Protein AF-A0A2D4LE43-F1 (afdb_monomer)

Sequence (132 aa):
SSMWPIGIPPPFQPKTRFEVLHWDYFTEEAAFSCVDGAPKCQLQGADAADVADVVAAAVEELNRRYQPVLHVRKQQLLNGYRRFDPTRGMEYTLDLQLEVVTQKGHSRSLVKRVHLLRPPSEVEIIPMPYVT

Mean predicted aligned error: 6.75 Å

Solvent-accessible surface area (backbone atoms only — not comparable to full-atom values): 8005 Å² total; per-residue (Å²): 134,86,80,71,64,91,91,62,67,73,78,74,76,59,90,48,88,88,56,62,75,65,73,40,48,33,54,93,57,32,34,50,73,36,95,87,68,43,74,65,38,74,47,54,71,68,58,36,51,47,54,52,50,57,53,48,53,51,47,50,53,50,26,69,72,39,49,87,60,34,47,62,41,85,74,44,71,75,42,36,33,38,32,74,35,96,65,54,25,41,36,37,43,37,32,32,33,31,38,38,33,37,84,86,71,52,70,46,81,47,78,46,79,49,77,49,71,46,54,86,59,86,84,80,81,78,78,79,83,82,85,129

Foldseek 3Di:
DDDDDPQQDDFDDDPDPVPDWDKWKDFLFWTQDDPVNDRIDGQDDPRNVVVVVVVVVVQVVVCVVCPPFKRKDFDGWPIWIWTQTVRFGIKIKTWTFIWIAGPVRDIDTDIDIDIDTDGPDDRDDDDDDDDD

InterPro domains:
  IPR008428 Chondroitin N-acetylgalactosaminyltransferase [PF05679] (3-132)
  IPR051227 Chondroitin sulfate glycosyltransferase [PTHR12369] (3-132)

Radius of gyration: 17.99 Å; Cα contacts (8 Å, |Δi|>4): 204; chains: 1; bounding box: 35×54×51 Å

Secondary structure (DSSP, 8-state):
--PPPTTSPPPP--SSTTS-PPPEEE-SSEESS-TT--S-EE--HHHHHHHHHHHHHHHHHHHHHHTTTEEEEEEEEEEEEEEEETTTEEEEEEEEEEEEEETTS-EEEEEEEEEEEE-SS-----PPPP--

Organism: NCBI:txid129469

Nearest PDB structures (foldseek):
  4it7-assembly4_D  TM=6.373E-01  e=4.752E-01  Ascaris lumbricoides
  1cew-assembly1_I  TM=6.257E-01  e=3.101E-01  Gallus gallus
  1wnh-assembly1_A  TM=5.685E-01  e=2.940E-01  Mus musculus
  6uio-assembly1_D  TM=5.870E-01  e=4.752E-01  Mus musculus
  8rj3-assembly1_H  TM=4.680E-01  e=7.683E-01  Homo sapiens

pLDDT: mean 88.83, std 10.9, range [44.22, 97.94]

Structure (mmCIF, N/CA/C/O backbone):
data_AF-A0A2D4LE43-F1
#
_entry.id   AF-A0A2D4LE43-F1
#
loop_
_atom_site.group_PDB
_atom_site.id
_atom_site.type_symbol
_atom_site.label_atom_id
_atom_site.label_alt_id
_atom_site.label_comp_id
_atom_site.label_asym_id
_atom_site.label_entity_id
_atom_site.label_seq_id
_atom_site.pdbx_PDB_ins_code
_atom_site.Cartn_x
_atom_site.Cartn_y
_atom_site.Cartn_z
_atom_site.occupancy
_atom_site.B_iso_or_equiv
_atom_site.auth_seq_id
_atom_site.auth_comp_id
_atom_site.auth_asym_id
_atom_site.auth_atom_id
_atom_site.pdbx_PDB_model_num
ATOM 1 N N . SER A 1 1 ? -19.616 2.131 -11.319 1.00 44.22 1 SER A N 1
ATOM 2 C CA . SER A 1 1 ? -18.498 2.891 -11.900 1.00 44.22 1 SER A CA 1
ATOM 3 C C . SER A 1 1 ? -18.028 3.869 -10.841 1.00 44.22 1 SER A C 1
ATOM 5 O O . SER A 1 1 ? -18.789 4.769 -10.509 1.00 44.22 1 SER A O 1
ATOM 7 N N . SER A 1 2 ? -16.880 3.632 -10.204 1.00 48.03 2 SER A N 1
ATOM 8 C CA . SER A 1 2 ? -16.316 4.596 -9.251 1.00 48.03 2 SER A CA 1
ATOM 9 C C . SER A 1 2 ? -15.553 5.637 -10.060 1.00 48.03 2 SER A C 1
ATOM 11 O O . SER A 1 2 ? -14.520 5.315 -10.641 1.00 48.03 2 SER A O 1
ATOM 13 N N . MET A 1 3 ? -16.097 6.848 -10.170 1.00 57.38 3 MET A N 1
ATOM 14 C CA . MET A 1 3 ? -15.393 7.960 -10.804 1.00 57.38 3 MET A CA 1
ATOM 15 C C . MET A 1 3 ? -14.220 8.349 -9.908 1.00 57.38 3 MET A C 1
ATOM 17 O O . MET A 1 3 ? -14.412 8.700 -8.744 1.00 57.38 3 MET A O 1
ATOM 21 N N . TRP A 1 4 ? -13.006 8.221 -10.438 1.00 66.00 4 TRP A N 1
ATOM 22 C CA . TRP A 1 4 ? -11.814 8.761 -9.797 1.00 66.00 4 TRP A CA 1
ATOM 23 C C . TRP A 1 4 ? -11.926 10.292 -9.684 1.00 66.00 4 TRP A C 1
ATOM 25 O O . TRP A 1 4 ? -12.661 10.905 -10.465 1.00 66.00 4 TRP A O 1
ATOM 35 N N . PRO A 1 5 ? -11.230 10.916 -8.717 1.00 67.25 5 PRO A N 1
ATOM 36 C CA . P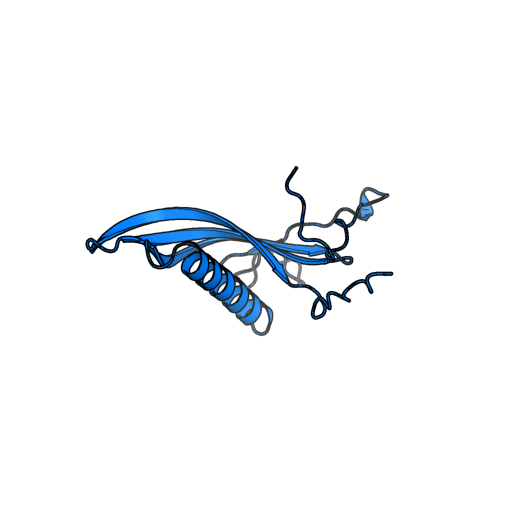RO A 1 5 ? -11.177 12.368 -8.593 1.00 67.25 5 PRO A CA 1
ATOM 37 C C . PRO A 1 5 ? -10.772 13.051 -9.905 1.00 67.25 5 PRO A C 1
ATOM 39 O O . PRO A 1 5 ? -9.961 12.529 -10.673 1.00 67.25 5 PRO A O 1
ATOM 42 N N . ILE A 1 6 ? -11.328 14.240 -10.143 1.00 68.69 6 ILE A N 1
ATOM 43 C CA . ILE A 1 6 ? -10.986 15.082 -11.295 1.00 68.69 6 ILE A CA 1
ATOM 44 C C . ILE A 1 6 ? -9.484 15.405 -11.237 1.00 68.69 6 ILE A C 1
ATOM 46 O O . ILE A 1 6 ? -8.977 15.769 -10.180 1.00 68.69 6 ILE A O 1
ATOM 50 N N . GLY A 1 7 ? -8.781 15.259 -12.364 1.00 68.75 7 GLY A N 1
ATOM 51 C CA . GLY A 1 7 ? -7.337 15.513 -12.469 1.00 68.75 7 GLY A CA 1
ATOM 52 C C . GLY A 1 7 ? -6.449 14.268 -12.385 1.00 68.75 7 GLY A C 1
ATOM 53 O O . GLY A 1 7 ? -5.265 14.360 -12.694 1.00 68.75 7 GLY A O 1
ATOM 54 N N . ILE A 1 8 ? -6.996 13.093 -12.050 1.00 72.12 8 ILE A N 1
ATOM 55 C CA . ILE A 1 8 ? -6.256 11.826 -12.149 1.00 72.12 8 ILE A CA 1
ATOM 56 C C . ILE A 1 8 ? -6.465 11.238 -13.555 1.00 72.12 8 ILE A C 1
ATOM 58 O O . ILE A 1 8 ? -7.619 11.058 -13.960 1.00 72.12 8 ILE A O 1
ATOM 62 N N . PRO A 1 9 ? -5.392 10.938 -14.317 1.00 77.12 9 PRO A N 1
ATOM 63 C CA . PRO A 1 9 ? -5.527 10.357 -15.649 1.00 77.12 9 PRO A CA 1
ATOM 64 C C . PRO A 1 9 ? -6.232 8.993 -15.584 1.00 77.12 9 PRO A C 1
ATOM 66 O O . PRO A 1 9 ? -6.205 8.328 -14.545 1.00 77.12 9 PRO A O 1
ATOM 69 N N . PRO A 1 10 ? -6.893 8.553 -16.668 1.00 81.75 10 PRO A N 1
ATOM 70 C CA . PRO A 1 10 ? -7.522 7.239 -16.694 1.00 81.75 10 PRO A CA 1
ATOM 71 C C . PRO A 1 10 ? -6.473 6.121 -16.542 1.00 81.75 10 PRO A C 1
ATOM 73 O O . PRO A 1 10 ? -5.318 6.323 -16.910 1.00 81.75 10 PRO A O 1
ATOM 76 N N . PRO A 1 11 ? -6.870 4.929 -16.054 1.00 83.88 11 PRO A N 1
ATOM 77 C CA . PRO A 1 11 ? -6.000 3.757 -16.005 1.00 83.88 11 PRO A CA 1
ATOM 78 C C . PRO A 1 11 ? -5.332 3.439 -17.338 1.00 83.88 11 PRO A C 1
ATOM 80 O O . PRO A 1 11 ? -5.966 3.572 -18.389 1.00 83.88 11 PRO A O 1
ATOM 83 N N . PHE A 1 12 ? -4.098 2.931 -17.282 1.00 88.94 12 PHE A N 1
ATOM 84 C CA . PHE A 1 12 ? -3.419 2.417 -18.465 1.00 88.94 12 PHE A CA 1
ATOM 85 C C . PHE A 1 12 ? -4.269 1.339 -19.153 1.00 88.94 12 PHE A C 1
ATOM 87 O O . PHE A 1 12 ? -4.720 0.375 -18.526 1.00 88.94 12 PHE A O 1
ATOM 94 N N . GLN A 1 13 ? -4.483 1.509 -20.458 1.00 89.75 13 GLN A N 1
ATOM 95 C CA . GLN A 1 13 ? -5.235 0.573 -21.287 1.00 89.75 13 GLN A CA 1
ATOM 96 C C . GLN A 1 13 ? -4.263 -0.202 -22.185 1.00 89.75 13 GLN A C 1
ATOM 98 O O . GLN A 1 13 ? -3.730 0.384 -23.131 1.00 89.7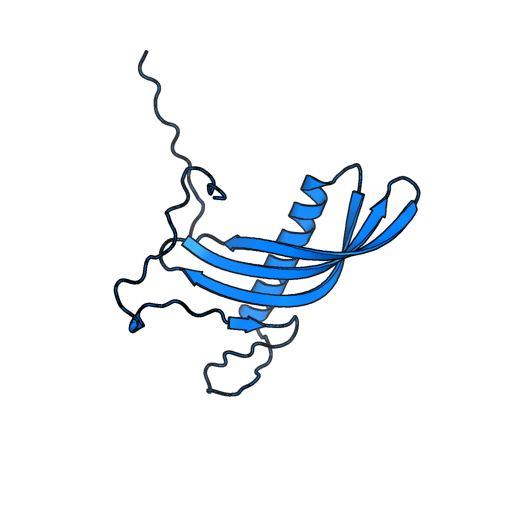5 13 GLN A O 1
ATOM 103 N N . PRO A 1 14 ? -4.027 -1.500 -21.917 1.00 91.12 14 PRO A N 1
ATOM 104 C CA . PRO A 1 14 ? -3.142 -2.308 -22.745 1.00 91.12 14 PRO A CA 1
ATOM 105 C C . PRO A 1 14 ? -3.744 -2.490 -24.140 1.00 91.12 14 PRO A C 1
ATOM 107 O O . PRO A 1 14 ? -4.895 -2.909 -24.278 1.00 91.12 14 PRO A O 1
ATOM 110 N N . LYS A 1 15 ? -2.961 -2.209 -25.186 1.00 92.06 15 LYS A N 1
ATOM 111 C CA . LYS A 1 15 ? -3.365 -2.451 -26.582 1.00 92.06 15 LYS A CA 1
ATOM 112 C C . LYS A 1 15 ? -3.115 -3.894 -26.997 1.00 92.06 15 LYS A C 1
ATOM 114 O O . LYS A 1 15 ? -3.798 -4.423 -27.872 1.00 92.06 15 LYS A O 1
ATOM 119 N N . THR A 1 16 ? -2.134 -4.531 -26.366 1.00 93.88 16 THR A N 1
ATOM 120 C CA . THR A 1 16 ? -1.740 -5.912 -26.632 1.00 93.88 16 THR A CA 1
ATOM 121 C C . THR A 1 16 ? -1.655 -6.722 -25.339 1.00 93.88 16 THR A C 1
ATOM 123 O O . THR A 1 16 ? -1.501 -6.181 -24.246 1.00 93.88 16 THR 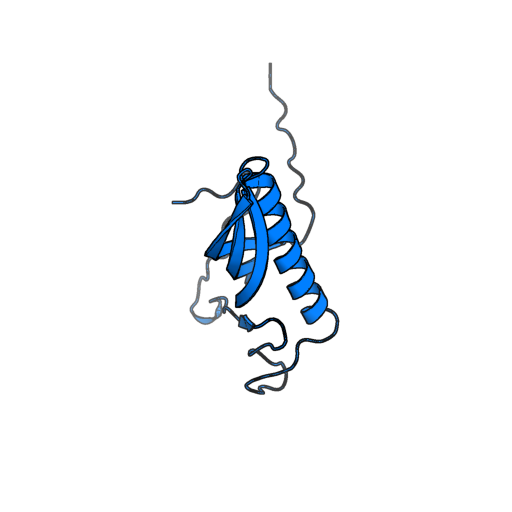A O 1
ATOM 126 N N . ARG A 1 17 ? -1.709 -8.057 -25.453 1.00 91.69 17 ARG A N 1
ATOM 127 C CA . ARG A 1 17 ? -1.577 -8.978 -24.304 1.00 91.69 17 ARG A CA 1
ATOM 128 C C . ARG A 1 17 ? -0.245 -8.856 -23.552 1.00 91.69 17 ARG A C 1
ATOM 130 O O . ARG A 1 17 ? -0.149 -9.336 -22.431 1.00 91.69 17 ARG A O 1
ATOM 137 N N . PHE A 1 18 ? 0.772 -8.270 -24.181 1.00 90.81 18 PHE A N 1
ATOM 138 C CA . PHE A 1 18 ? 2.110 -8.109 -23.609 1.00 90.81 18 PHE A CA 1
ATOM 139 C C . PHE A 1 18 ? 2.235 -6.845 -22.753 1.00 90.81 18 PHE A C 1
ATOM 141 O O . PHE A 1 18 ? 3.194 -6.706 -22.008 1.00 90.81 18 PHE A O 1
ATOM 148 N N . GLU A 1 19 ? 1.252 -5.949 -22.828 1.00 91.00 19 GLU A N 1
ATOM 149 C CA . GLU A 1 19 ? 1.202 -4.703 -22.058 1.00 91.00 19 GLU A CA 1
ATOM 150 C C . GLU A 1 19 ? 0.361 -4.842 -20.778 1.00 91.00 19 GLU A C 1
ATOM 152 O O . GLU A 1 19 ? 0.162 -3.874 -20.048 1.00 91.00 19 GLU A O 1
ATOM 157 N N . VAL A 1 20 ? -0.188 -6.030 -20.500 1.00 92.00 20 VAL A N 1
ATOM 158 C CA . VAL A 1 20 ? -1.041 -6.248 -19.327 1.00 92.00 20 VAL A CA 1
ATOM 159 C C . VAL A 1 20 ? -0.206 -6.115 -18.061 1.00 92.00 20 VAL A C 1
ATOM 161 O O . VAL A 1 20 ? 0.618 -6.972 -17.766 1.00 92.00 20 VAL A O 1
ATOM 164 N N . LEU A 1 21 ? -0.468 -5.063 -17.290 1.00 93.00 21 LEU A N 1
ATOM 165 C CA . LEU A 1 21 ? 0.198 -4.799 -16.019 1.00 93.00 21 LEU A CA 1
ATOM 166 C C . LEU A 1 21 ? -0.168 -5.856 -14.968 1.00 93.00 21 LEU A C 1
ATOM 168 O O . LEU A 1 21 ? -1.349 -6.155 -14.758 1.00 93.00 21 LEU A O 1
ATOM 172 N N . HIS A 1 22 ? 0.844 -6.392 -14.293 1.00 91.88 22 HIS A N 1
ATOM 173 C CA . HIS A 1 22 ? 0.707 -7.467 -13.309 1.00 91.88 22 HIS A CA 1
ATOM 174 C C . HIS A 1 22 ? 0.521 -6.894 -11.898 1.00 91.88 22 HIS A C 1
ATOM 176 O O . HIS A 1 22 ? 0.927 -5.768 -11.621 1.00 91.88 22 HIS A O 1
ATOM 182 N N . TRP A 1 23 ? -0.096 -7.672 -11.008 1.00 94.94 23 TRP A N 1
ATOM 183 C CA . TRP A 1 23 ? -0.133 -7.362 -9.579 1.00 94.94 23 TRP A CA 1
ATOM 184 C C . TRP A 1 23 ? 0.903 -8.208 -8.854 1.00 94.94 23 TRP A C 1
ATOM 186 O O . TRP A 1 23 ? 0.868 -9.434 -8.955 1.00 94.94 23 TRP A O 1
ATOM 196 N N . ASP A 1 24 ? 1.755 -7.553 -8.078 1.00 95.25 24 ASP A N 1
ATOM 197 C CA . ASP A 1 24 ? 2.737 -8.207 -7.228 1.00 95.25 24 ASP A CA 1
ATOM 198 C C . ASP A 1 24 ? 2.182 -8.351 -5.818 1.00 95.25 24 ASP A C 1
ATOM 200 O O . ASP A 1 24 ? 1.731 -7.377 -5.205 1.00 95.25 24 ASP A O 1
ATOM 204 N N . TYR A 1 25 ? 2.212 -9.577 -5.306 1.00 96.69 25 TYR A N 1
ATOM 205 C CA . TYR A 1 25 ? 1.756 -9.883 -3.957 1.00 96.69 25 TYR A CA 1
ATOM 206 C C . TYR A 1 25 ? 2.872 -9.662 -2.932 1.00 96.69 25 TYR A C 1
ATOM 208 O O . TYR A 1 25 ? 4.031 -10.032 -3.155 1.00 96.69 25 TYR A O 1
ATOM 216 N N . PHE A 1 26 ? 2.507 -9.091 -1.786 1.00 96.75 26 PHE A N 1
ATOM 217 C CA . PHE A 1 26 ? 3.404 -8.881 -0.657 1.00 96.75 26 PHE A CA 1
ATOM 218 C C . PHE A 1 26 ? 2.690 -9.042 0.691 1.00 96.75 26 PHE A C 1
ATOM 220 O O . PHE A 1 26 ? 1.474 -8.871 0.823 1.00 96.75 26 PHE A O 1
ATOM 227 N N . THR A 1 27 ? 3.486 -9.358 1.707 1.00 95.81 27 THR A N 1
ATOM 228 C CA . THR A 1 27 ? 3.128 -9.316 3.130 1.00 95.81 27 THR A CA 1
ATOM 229 C C . THR A 1 27 ? 3.933 -8.213 3.822 1.00 95.81 27 THR A C 1
ATOM 231 O O . THR A 1 27 ? 4.673 -7.488 3.168 1.00 95.81 27 THR A O 1
ATOM 234 N N . GLU A 1 28 ? 3.831 -8.066 5.144 1.00 93.50 28 GLU A N 1
ATOM 235 C CA . GLU A 1 28 ? 4.635 -7.062 5.872 1.00 93.50 28 GLU A CA 1
ATOM 236 C C . GLU A 1 28 ? 6.146 -7.338 5.823 1.00 93.50 28 GLU A C 1
ATOM 238 O O . GLU A 1 28 ? 6.946 -6.430 6.014 1.00 93.50 28 GLU A O 1
ATOM 243 N N . GLU A 1 29 ? 6.540 -8.583 5.550 1.00 93.88 29 GLU A N 1
ATOM 244 C CA . GLU A 1 29 ? 7.931 -9.032 5.661 1.00 93.88 29 GLU A CA 1
ATOM 245 C C . GLU A 1 29 ? 8.525 -9.497 4.330 1.00 93.88 29 GLU A C 1
ATOM 247 O O . GLU A 1 29 ? 9.748 -9.573 4.195 1.00 93.88 29 GLU A O 1
ATOM 252 N N . ALA A 1 30 ? 7.688 -9.861 3.354 1.00 95.12 30 ALA A N 1
ATOM 253 C CA . ALA A 1 30 ? 8.142 -10.523 2.142 1.00 95.12 30 ALA A CA 1
ATOM 254 C C . ALA A 1 30 ? 7.381 -10.088 0.891 1.00 95.12 30 ALA A C 1
ATOM 256 O O . ALA A 1 30 ? 6.176 -9.843 0.922 1.00 95.12 30 ALA A O 1
ATOM 257 N N . ALA A 1 31 ? 8.098 -10.084 -0.227 1.00 94.44 31 ALA A N 1
ATOM 258 C CA . ALA A 1 31 ? 7.547 -9.985 -1.567 1.00 94.44 31 ALA A CA 1
ATOM 259 C C . ALA A 1 31 ? 7.635 -11.347 -2.270 1.00 94.44 31 ALA A C 1
ATOM 261 O O . ALA A 1 31 ? 8.500 -12.171 -1.963 1.00 94.44 31 ALA A O 1
ATOM 262 N N . PHE A 1 32 ? 6.731 -11.566 -3.222 1.00 94.00 32 PHE A N 1
ATOM 263 C CA . PHE A 1 32 ? 6.632 -12.810 -3.999 1.00 94.00 32 PHE A CA 1
ATOM 264 C C . PHE A 1 32 ? 6.935 -12.606 -5.494 1.00 94.00 32 PHE A C 1
ATOM 266 O O . PHE A 1 32 ? 6.694 -13.494 -6.307 1.00 94.00 32 PHE A O 1
ATOM 273 N N . SER A 1 33 ? 7.488 -11.442 -5.841 1.00 89.88 33 SER A N 1
ATOM 274 C CA . SER A 1 33 ? 7.902 -11.054 -7.194 1.00 89.88 33 SER A CA 1
ATOM 275 C C . SER A 1 33 ? 9.358 -10.587 -7.150 1.00 89.88 33 SER A C 1
ATOM 277 O O . SER A 1 33 ? 9.651 -9.393 -7.177 1.00 89.88 33 SER A O 1
ATOM 279 N N . CYS A 1 34 ? 10.271 -11.538 -6.972 1.00 90.69 34 CYS A N 1
ATOM 280 C CA . CYS A 1 34 ? 11.680 -11.265 -6.698 1.00 90.69 34 CYS 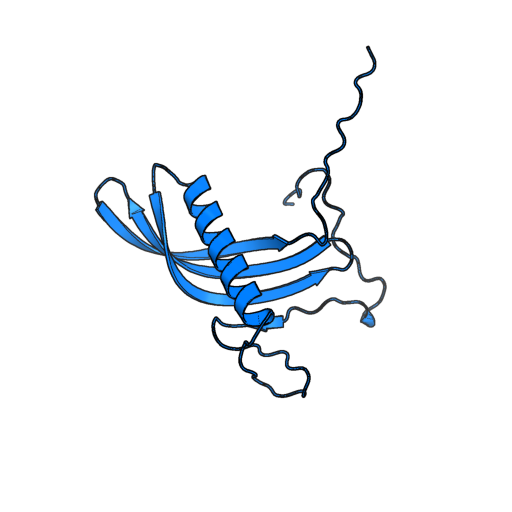A CA 1
ATOM 281 C C . CYS A 1 34 ? 12.505 -11.134 -7.981 1.00 90.69 34 CYS A C 1
ATOM 283 O O . CYS A 1 34 ? 12.274 -11.843 -8.960 1.00 90.69 34 CYS A O 1
ATOM 285 N N . VAL A 1 35 ? 13.498 -10.241 -7.964 1.00 86.50 35 VAL A N 1
ATOM 286 C CA . VAL A 1 35 ? 14.357 -9.939 -9.128 1.00 86.50 35 VAL A CA 1
ATOM 287 C C . VAL A 1 35 ? 15.187 -11.150 -9.565 1.00 86.50 35 VAL A C 1
ATOM 289 O O . VAL A 1 35 ? 15.454 -11.332 -10.748 1.00 86.50 35 VAL A O 1
ATOM 292 N N . ASP A 1 36 ? 15.573 -11.995 -8.614 1.00 89.19 36 ASP A N 1
ATOM 293 C CA . ASP A 1 36 ? 16.328 -13.233 -8.828 1.00 89.19 36 ASP A CA 1
ATOM 294 C C . ASP A 1 36 ? 15.450 -14.417 -9.276 1.00 89.19 36 ASP A C 1
ATOM 296 O O . ASP A 1 36 ? 15.954 -15.522 -9.475 1.00 89.19 36 ASP A O 1
ATOM 300 N N . GLY A 1 37 ? 14.139 -14.205 -9.440 1.00 87.94 37 GLY A N 1
ATOM 301 C CA . GLY A 1 37 ? 13.177 -15.255 -9.767 1.00 87.94 37 GLY A CA 1
ATOM 302 C C . GLY A 1 37 ? 12.857 -16.188 -8.597 1.00 87.94 37 GLY A C 1
ATOM 303 O O . GLY A 1 37 ? 12.165 -17.190 -8.795 1.00 87.94 37 GLY A O 1
ATOM 304 N N . ALA A 1 38 ? 13.331 -15.885 -7.383 1.00 92.56 38 ALA A N 1
ATOM 305 C CA . ALA A 1 38 ? 12.951 -16.640 -6.202 1.00 92.56 38 ALA A CA 1
ATOM 306 C C . ALA A 1 38 ? 11.444 -16.478 -5.921 1.00 92.56 38 ALA A C 1
ATOM 308 O O . ALA A 1 38 ? 10.879 -15.400 -6.116 1.00 92.56 38 ALA A O 1
ATOM 309 N N . PRO A 1 39 ? 10.769 -17.523 -5.407 1.00 92.12 39 PRO A N 1
ATOM 310 C CA . PRO A 1 39 ? 9.340 -17.449 -5.104 1.00 92.12 39 PRO A CA 1
ATOM 311 C C . PRO A 1 39 ? 9.021 -16.526 -3.917 1.00 92.12 39 PRO A C 1
ATOM 313 O O . PRO A 1 39 ? 7.874 -16.121 -3.751 1.00 92.12 39 PRO A O 1
ATOM 316 N N . LYS A 1 40 ? 10.006 -16.233 -3.058 1.00 94.31 40 LYS A N 1
ATOM 317 C CA . LYS A 1 40 ? 9.867 -15.372 -1.882 1.00 94.31 40 LYS A CA 1
ATOM 318 C C . LYS A 1 40 ? 11.196 -14.689 -1.580 1.00 94.31 40 LYS A C 1
ATOM 320 O O . LYS A 1 40 ? 12.215 -15.362 -1.444 1.00 94.31 40 LYS A O 1
ATOM 325 N N . CYS A 1 41 ? 11.151 -13.383 -1.370 1.00 94.56 41 CYS A N 1
ATOM 326 C CA . CYS A 1 41 ? 12.276 -12.556 -0.949 1.00 94.56 41 CYS A CA 1
ATOM 327 C C . CYS A 1 41 ? 11.828 -11.656 0.196 1.00 94.56 41 CYS A C 1
ATOM 329 O O . CYS A 1 41 ? 10.655 -11.300 0.317 1.00 94.56 41 CYS A O 1
ATOM 331 N N . GLN A 1 42 ? 12.764 -11.315 1.074 1.00 95.06 42 GLN A N 1
ATOM 332 C CA . GLN A 1 42 ? 12.490 -10.421 2.189 1.00 95.06 42 GLN A CA 1
ATOM 333 C C . GLN A 1 42 ? 12.333 -8.984 1.683 1.00 95.06 42 GLN A C 1
ATOM 335 O O . GLN A 1 42 ? 13.114 -8.537 0.844 1.00 95.06 42 GLN A O 1
ATOM 340 N N . LEU A 1 43 ? 11.359 -8.252 2.222 1.00 92.25 43 LEU A N 1
ATOM 341 C CA . LEU A 1 43 ? 11.258 -6.813 2.005 1.00 92.25 43 LEU A CA 1
ATOM 342 C C . LEU A 1 43 ? 12.417 -6.122 2.722 1.00 92.25 43 LEU A C 1
ATOM 344 O O . LEU A 1 43 ? 12.598 -6.278 3.931 1.00 92.25 43 LEU A O 1
ATOM 348 N N . GLN A 1 44 ? 13.210 -5.361 1.975 1.00 92.25 44 GLN A N 1
ATOM 349 C CA . GLN A 1 44 ? 14.367 -4.644 2.501 1.00 92.25 44 GLN A CA 1
ATOM 350 C C . GLN A 1 44 ? 14.454 -3.246 1.885 1.00 92.25 44 GLN A C 1
ATOM 352 O O . GLN A 1 44 ? 13.937 -2.991 0.798 1.00 92.25 44 GLN A O 1
ATOM 357 N N . GLY A 1 45 ? 15.114 -2.327 2.593 1.00 93.19 45 GLY A N 1
ATOM 358 C CA . GLY A 1 45 ? 15.371 -0.972 2.106 1.00 93.19 45 GLY A CA 1
ATOM 359 C C . GLY A 1 45 ? 14.096 -0.223 1.705 1.00 93.19 45 GLY A C 1
ATOM 360 O O . GLY A 1 45 ? 13.165 -0.096 2.502 1.00 93.19 45 GLY A O 1
ATOM 361 N N . ALA A 1 46 ? 14.074 0.276 0.467 1.00 91.88 46 ALA A N 1
ATOM 362 C CA . ALA A 1 46 ? 12.988 1.098 -0.056 1.00 91.88 46 ALA A CA 1
ATOM 363 C C . ALA A 1 46 ? 11.647 0.353 -0.124 1.00 91.88 46 ALA A C 1
ATOM 365 O O . ALA A 1 46 ? 10.622 0.956 0.167 1.00 91.88 46 ALA A O 1
ATOM 366 N N . ASP A 1 47 ? 11.642 -0.947 -0.433 1.00 91.62 47 ASP A N 1
ATOM 367 C CA . ASP A 1 47 ? 10.404 -1.731 -0.505 1.00 91.62 47 ASP A CA 1
ATOM 368 C C . ASP A 1 47 ? 9.749 -1.900 0.874 1.00 91.62 47 ASP A C 1
ATOM 370 O O . ASP A 1 47 ? 8.531 -1.811 1.008 1.00 91.62 47 ASP A O 1
ATOM 374 N N . ALA A 1 48 ? 10.551 -2.114 1.921 1.00 94.31 48 ALA A N 1
ATOM 375 C CA . ALA A 1 48 ? 10.039 -2.216 3.287 1.00 94.31 48 ALA A CA 1
ATOM 376 C C . ALA A 1 48 ? 9.495 -0.870 3.790 1.00 94.31 48 ALA A C 1
ATOM 378 O O . ALA A 1 48 ? 8.424 -0.816 4.397 1.00 94.31 48 ALA A O 1
ATOM 379 N N . ALA A 1 49 ? 10.219 0.219 3.510 1.00 95.69 49 ALA A N 1
ATOM 380 C CA . ALA A 1 49 ? 9.778 1.570 3.842 1.00 95.69 49 ALA A CA 1
ATOM 381 C C . ALA A 1 49 ? 8.490 1.944 3.091 1.00 95.69 49 ALA A C 1
ATOM 383 O O . ALA A 1 49 ? 7.576 2.502 3.692 1.00 95.69 49 ALA A O 1
ATOM 384 N N . ASP A 1 50 ? 8.396 1.575 1.812 1.00 94.19 50 ASP A N 1
ATOM 385 C CA . ASP A 1 50 ? 7.214 1.778 0.981 1.00 94.19 50 ASP A CA 1
ATOM 386 C C . ASP A 1 50 ? 5.972 1.107 1.577 1.00 94.19 50 ASP A C 1
ATOM 388 O O . ASP A 1 50 ? 4.944 1.749 1.789 1.00 94.19 50 ASP A O 1
ATOM 392 N N . VAL A 1 51 ? 6.076 -0.183 1.903 1.00 95.19 51 VAL A N 1
ATOM 393 C CA . VAL A 1 51 ? 4.967 -0.940 2.492 1.00 95.19 51 VAL A CA 1
ATOM 394 C C . VAL A 1 51 ? 4.537 -0.340 3.832 1.00 95.19 51 VAL A C 1
ATOM 396 O O . VAL A 1 51 ? 3.337 -0.205 4.083 1.00 95.19 51 VAL A O 1
ATOM 399 N N . ALA A 1 52 ? 5.491 0.054 4.680 1.00 95.94 52 ALA A N 1
ATOM 400 C CA . ALA A 1 52 ? 5.191 0.690 5.959 1.00 95.94 52 ALA A CA 1
ATOM 401 C C . ALA A 1 52 ? 4.448 2.025 5.780 1.00 95.94 52 ALA A C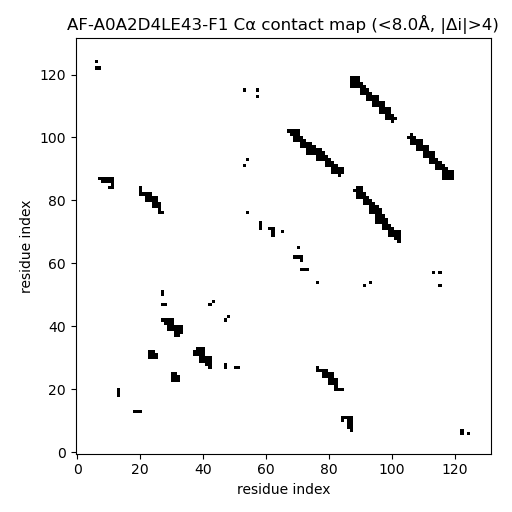 1
ATOM 403 O O . ALA A 1 52 ? 3.441 2.252 6.454 1.00 95.94 52 ALA A O 1
ATOM 404 N N . ASP A 1 53 ? 4.903 2.863 4.848 1.00 96.00 53 ASP A N 1
ATOM 405 C CA . ASP A 1 53 ? 4.301 4.159 4.523 1.00 96.00 53 ASP A CA 1
ATOM 406 C C . ASP A 1 53 ? 2.870 4.005 3.984 1.00 96.00 53 ASP A C 1
ATOM 408 O O . ASP A 1 53 ? 1.928 4.602 4.503 1.00 96.00 53 ASP A O 1
ATOM 412 N N . VAL A 1 54 ? 2.665 3.110 3.015 1.00 96.25 54 VAL A N 1
ATOM 413 C CA . VAL A 1 54 ? 1.345 2.855 2.413 1.00 96.25 54 V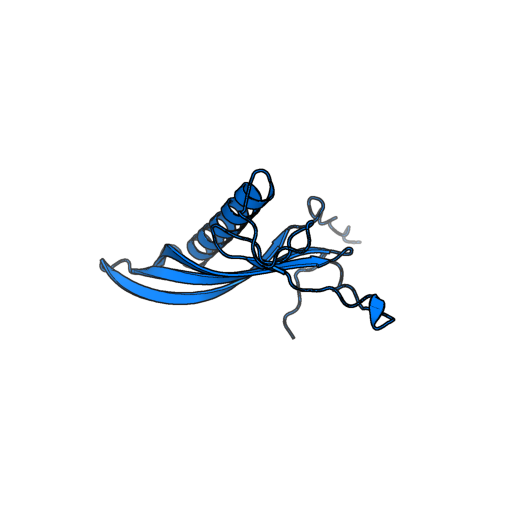AL A CA 1
ATOM 414 C C . VAL A 1 54 ? 0.342 2.328 3.443 1.00 96.25 54 VAL A C 1
ATOM 416 O O . VAL A 1 54 ? -0.825 2.730 3.451 1.00 96.25 54 VAL A O 1
ATOM 419 N N . VAL A 1 55 ? 0.776 1.435 4.336 1.00 96.44 55 VAL A N 1
ATOM 420 C CA . VAL A 1 55 ? -0.071 0.922 5.421 1.00 96.44 55 VAL A CA 1
ATOM 421 C C . VAL A 1 55 ? -0.388 2.021 6.438 1.00 96.44 55 VAL A C 1
ATOM 423 O O . VAL A 1 55 ? -1.535 2.115 6.884 1.00 96.44 55 VAL A O 1
ATOM 426 N N . ALA A 1 56 ? 0.585 2.863 6.793 1.00 96.75 56 ALA A N 1
ATOM 427 C CA . ALA A 1 56 ? 0.375 3.987 7.701 1.00 96.75 56 ALA A CA 1
ATOM 428 C C . ALA A 1 56 ? -0.632 4.992 7.121 1.00 96.75 56 ALA A C 1
ATOM 430 O O . ALA A 1 56 ? -1.635 5.285 7.774 1.00 96.75 56 ALA A O 1
ATOM 431 N N . ALA A 1 57 ? -0.437 5.413 5.868 1.00 96.50 57 ALA A N 1
ATOM 432 C CA . ALA A 1 57 ? -1.338 6.315 5.154 1.00 96.50 57 ALA A CA 1
ATOM 433 C C . ALA A 1 57 ? -2.768 5.756 5.067 1.00 96.50 57 ALA A C 1
ATOM 435 O O . ALA A 1 57 ? -3.745 6.479 5.267 1.00 96.50 57 ALA A O 1
ATOM 436 N N . ALA A 1 58 ? -2.919 4.447 4.834 1.00 96.44 58 ALA A N 1
ATOM 437 C CA . ALA A 1 58 ? -4.227 3.799 4.823 1.00 96.44 58 ALA A CA 1
ATOM 438 C C . ALA A 1 58 ? -4.946 3.904 6.177 1.00 96.44 58 ALA A C 1
ATOM 440 O O . ALA A 1 58 ? -6.141 4.203 6.234 1.00 96.44 58 ALA A O 1
ATOM 441 N N . VAL A 1 59 ? -4.235 3.646 7.275 1.00 96.00 59 VAL A N 1
ATOM 442 C CA . VAL A 1 59 ? -4.796 3.695 8.633 1.00 96.00 59 VAL A CA 1
ATOM 443 C C . VAL A 1 59 ? -5.095 5.133 9.052 1.00 96.00 59 VAL A C 1
ATOM 445 O O . VAL A 1 59 ? -6.117 5.379 9.697 1.00 96.00 59 VAL A O 1
ATOM 448 N N . GLU A 1 60 ? -4.241 6.081 8.677 1.00 96.19 60 GLU A N 1
ATOM 449 C CA . GLU A 1 60 ? -4.453 7.507 8.910 1.00 96.19 60 GLU A CA 1
ATOM 450 C C . GLU A 1 60 ? -5.709 8.002 8.189 1.00 96.19 60 GLU A C 1
ATOM 452 O O . GLU A 1 60 ? -6.592 8.579 8.823 1.00 96.19 60 GLU A O 1
ATOM 457 N N . GLU A 1 61 ? -5.858 7.690 6.901 1.00 95.31 61 GLU A N 1
ATOM 458 C CA . GLU A 1 61 ? -7.026 8.093 6.116 1.00 95.31 61 GLU A CA 1
ATOM 459 C C . GLU A 1 61 ? -8.320 7.451 6.639 1.00 95.31 61 GLU A C 1
ATOM 461 O O . GLU A 1 61 ? -9.369 8.098 6.706 1.00 95.31 61 GLU A O 1
ATOM 466 N N . LEU A 1 62 ? -8.260 6.190 7.080 1.00 94.44 62 LEU A N 1
ATOM 467 C CA . LEU A 1 62 ? -9.389 5.536 7.743 1.00 94.44 62 LEU A CA 1
ATOM 468 C C . LEU A 1 62 ? -9.758 6.246 9.050 1.00 94.44 62 LEU A C 1
ATOM 470 O O . LEU A 1 62 ? -10.940 6.495 9.291 1.00 94.44 62 LEU A O 1
ATOM 474 N N . ASN A 1 63 ? -8.776 6.604 9.877 1.00 94.38 63 ASN A N 1
ATOM 475 C CA . ASN A 1 63 ? -9.028 7.373 11.092 1.00 94.38 63 ASN A CA 1
ATOM 476 C C . ASN A 1 63 ? -9.636 8.738 10.764 1.00 94.38 63 ASN A C 1
ATOM 478 O O . ASN A 1 63 ? -10.680 9.071 11.316 1.00 94.38 63 ASN A O 1
ATOM 482 N N . ARG A 1 64 ? -9.063 9.486 9.818 1.00 95.25 64 ARG A N 1
ATOM 483 C CA . ARG A 1 64 ? -9.575 10.792 9.383 1.00 95.25 64 ARG A CA 1
ATOM 484 C C . ARG A 1 64 ? -11.031 10.715 8.922 1.00 95.25 64 ARG A C 1
ATOM 486 O O . ARG A 1 64 ? -11.821 11.604 9.222 1.00 95.25 64 ARG A O 1
ATOM 493 N N . ARG A 1 65 ? -11.403 9.637 8.226 1.00 93.69 65 ARG A N 1
ATOM 494 C CA . ARG A 1 65 ? -12.757 9.438 7.694 1.00 93.69 65 ARG A CA 1
ATOM 495 C C . ARG A 1 65 ? -13.801 9.067 8.749 1.00 93.69 65 ARG A C 1
ATOM 497 O O . ARG A 1 65 ? -14.963 9.431 8.582 1.00 93.69 65 ARG A O 1
ATOM 504 N N . TYR A 1 66 ? -13.432 8.302 9.777 1.00 90.75 66 TYR A N 1
ATOM 505 C CA . TYR A 1 66 ? -14.386 7.815 10.785 1.00 90.75 66 TYR A CA 1
ATOM 506 C C . TYR A 1 66 ? -14.295 8.532 12.137 1.00 90.75 66 TYR A C 1
ATOM 508 O O . TYR A 1 66 ? -15.150 8.315 13.003 1.00 90.75 66 TYR A O 1
ATOM 516 N N . GLN A 1 67 ? -13.305 9.400 12.331 1.00 87.62 67 GLN A N 1
ATOM 517 C CA . GLN A 1 67 ? -13.249 10.278 13.490 1.00 87.62 67 GLN A CA 1
ATOM 518 C C . GLN A 1 67 ? -14.405 11.294 13.481 1.00 87.62 67 GLN A C 1
ATOM 520 O O . GLN A 1 67 ? -14.834 11.746 12.420 1.00 87.62 67 GLN A O 1
ATOM 525 N N . PRO A 1 68 ? -14.926 11.668 14.665 1.00 86.12 68 PRO A N 1
ATOM 526 C CA . PRO A 1 68 ? -14.541 11.184 15.997 1.00 86.12 68 PRO A CA 1
ATOM 527 C C . PRO A 1 68 ? -15.283 9.904 16.434 1.00 86.12 68 PRO A C 1
ATOM 529 O O . PRO A 1 68 ? -15.128 9.473 17.574 1.00 86.12 68 PRO A O 1
ATOM 532 N N . VAL A 1 69 ? -16.133 9.318 15.584 1.00 89.00 69 VAL A N 1
ATOM 533 C CA . VAL A 1 69 ? -17.070 8.239 15.958 1.00 89.00 69 VAL A CA 1
ATOM 534 C C . VAL A 1 69 ? -16.346 6.927 16.264 1.00 89.00 69 VAL A C 1
ATOM 536 O O . VAL A 1 69 ? -16.704 6.228 17.217 1.00 89.00 69 VAL A O 1
ATOM 539 N N . LEU A 1 70 ? -15.335 6.598 15.462 1.00 91.38 70 LEU A N 1
ATOM 540 C CA . LEU A 1 70 ? -14.560 5.368 15.568 1.00 91.38 70 LEU A CA 1
ATOM 541 C C . LEU A 1 70 ? -13.065 5.679 15.557 1.00 91.38 70 LEU A C 1
ATOM 543 O O . LEU A 1 70 ? -12.591 6.458 14.731 1.00 91.38 70 LEU A O 1
ATOM 547 N N . HIS A 1 71 ? -12.323 5.011 16.434 1.00 92.56 71 HIS A N 1
ATOM 548 C CA . HIS A 1 71 ? -10.869 4.963 16.379 1.00 92.56 71 HIS A CA 1
ATOM 549 C C . HIS A 1 71 ? -10.435 3.637 15.758 1.00 92.56 71 HIS A C 1
ATOM 551 O O . HIS A 1 71 ? -10.842 2.569 16.218 1.00 92.56 71 HIS A O 1
ATOM 557 N N . VAL A 1 72 ? -9.634 3.709 14.700 1.00 94.25 72 VAL A N 1
ATOM 558 C CA . VAL A 1 72 ? -9.194 2.554 13.917 1.00 94.25 72 VAL A CA 1
ATOM 559 C C . VAL A 1 72 ? -7.727 2.273 14.227 1.00 94.25 72 VAL A C 1
ATOM 561 O O . VAL A 1 72 ? -6.879 3.155 14.104 1.00 94.25 72 VAL A O 1
ATOM 564 N N . ARG A 1 73 ? -7.411 1.033 14.598 1.00 93.62 73 ARG A N 1
ATOM 565 C CA . ARG A 1 73 ? -6.044 0.560 14.842 1.00 93.62 73 ARG A CA 1
ATOM 566 C C . ARG A 1 73 ? -5.721 -0.612 13.930 1.00 93.62 73 ARG A C 1
ATOM 568 O O . ARG A 1 73 ? -6.539 -1.517 13.772 1.00 93.62 73 ARG A O 1
ATOM 575 N N . LYS A 1 74 ? -4.524 -0.614 13.340 1.00 94.75 74 LYS A N 1
ATOM 576 C CA . LYS A 1 74 ? -4.032 -1.770 12.581 1.00 94.75 74 LYS A CA 1
ATOM 577 C C . LYS A 1 74 ? -3.756 -2.922 13.542 1.00 94.75 74 LYS A C 1
ATOM 579 O O . LYS A 1 74 ? -3.042 -2.725 14.519 1.00 94.75 74 LYS A O 1
ATOM 584 N N . GLN A 1 75 ? -4.262 -4.111 13.228 1.00 95.88 75 GLN A N 1
ATOM 585 C CA . GLN A 1 75 ? -3.779 -5.354 13.829 1.00 95.88 75 GLN A CA 1
ATOM 586 C C . GLN A 1 75 ? -2.758 -6.014 12.903 1.00 95.88 75 GLN A C 1
ATOM 588 O O . GLN A 1 75 ? -1.626 -6.245 13.311 1.00 95.88 75 GLN A O 1
ATOM 593 N N . GLN A 1 76 ? -3.130 -6.252 11.643 1.00 96.00 76 GLN A N 1
ATOM 594 C CA . GLN A 1 76 ? -2.287 -6.974 10.690 1.00 96.00 76 GLN A CA 1
ATOM 595 C C . GLN A 1 76 ? -2.656 -6.630 9.239 1.00 96.00 76 GLN A C 1
ATOM 597 O O . GLN A 1 76 ? -3.828 -6.421 8.927 1.00 96.00 76 GLN A O 1
ATOM 602 N N . LEU A 1 77 ? -1.676 -6.604 8.337 1.00 97.00 77 LEU A N 1
ATOM 603 C CA . LEU A 1 77 ? -1.892 -6.700 6.894 1.00 97.00 77 LEU A CA 1
ATOM 604 C C . LEU A 1 77 ? -2.060 -8.175 6.506 1.00 97.00 77 LEU A C 1
ATOM 606 O O . LEU A 1 77 ? -1.135 -8.973 6.651 1.00 97.00 77 LEU A O 1
ATOM 610 N N . LEU A 1 78 ? -3.241 -8.532 6.004 1.00 97.25 78 LEU A N 1
ATOM 611 C CA . LEU A 1 78 ? -3.547 -9.891 5.558 1.00 97.25 78 LEU A CA 1
ATOM 612 C C . LEU A 1 78 ? -3.035 -10.131 4.137 1.00 97.25 78 LEU A C 1
ATOM 614 O O . LEU A 1 78 ? -2.350 -11.116 3.887 1.00 97.25 78 LEU A O 1
ATOM 618 N N . ASN A 1 79 ? -3.353 -9.216 3.218 1.00 97.25 79 ASN A N 1
ATOM 619 C CA . ASN A 1 79 ? -2.925 -9.292 1.824 1.00 97.25 79 ASN A CA 1
ATOM 620 C C . ASN A 1 79 ? -2.532 -7.909 1.318 1.00 97.25 79 ASN A C 1
ATOM 622 O O . ASN A 1 79 ? -3.319 -6.970 1.433 1.00 97.25 79 ASN A O 1
ATOM 626 N N . GLY A 1 80 ? -1.353 -7.799 0.714 1.00 97.62 80 GLY A N 1
ATOM 627 C CA . GLY A 1 80 ? -0.932 -6.628 -0.040 1.00 97.62 80 GLY A CA 1
ATOM 628 C C . GLY A 1 80 ? -0.770 -6.974 -1.513 1.00 97.62 80 GLY A C 1
ATOM 629 O O . GLY A 1 80 ? -0.137 -7.968 -1.857 1.00 97.62 80 GLY A O 1
ATOM 630 N N . TYR A 1 81 ? -1.331 -6.148 -2.389 1.00 97.69 81 TYR A N 1
ATOM 631 C CA . TYR A 1 81 ? -1.073 -6.197 -3.824 1.00 97.69 81 TYR A CA 1
ATOM 632 C C . TYR A 1 81 ? -0.608 -4.825 -4.283 1.00 97.69 81 TYR A C 1
ATOM 634 O O . TYR A 1 81 ? -1.258 -3.829 -3.958 1.00 97.69 81 TYR A O 1
ATOM 642 N N . ARG A 1 82 ? 0.484 -4.768 -5.046 1.00 96.00 82 ARG A N 1
ATOM 643 C CA . ARG A 1 82 ? 0.975 -3.537 -5.675 1.00 96.00 82 ARG A CA 1
ATOM 644 C C . ARG A 1 82 ? 1.079 -3.689 -7.184 1.00 96.00 82 ARG A C 1
ATOM 646 O O . ARG A 1 82 ? 1.319 -4.785 -7.680 1.00 96.00 82 ARG A O 1
ATOM 653 N N . ARG A 1 83 ? 0.889 -2.593 -7.908 1.00 94.69 83 ARG A N 1
ATOM 654 C CA . ARG A 1 83 ? 1.037 -2.537 -9.363 1.00 94.69 83 ARG A CA 1
ATOM 655 C C . ARG A 1 83 ? 1.516 -1.160 -9.782 1.00 94.69 83 ARG A C 1
ATOM 657 O O . ARG A 1 83 ? 0.961 -0.161 -9.337 1.00 94.69 83 ARG A O 1
ATOM 664 N N . PHE A 1 84 ? 2.493 -1.110 -10.676 1.00 93.19 84 PHE A N 1
ATOM 665 C CA . PHE A 1 84 ? 2.905 0.139 -11.306 1.00 93.19 84 PHE A CA 1
ATOM 666 C C . PHE A 1 84 ? 2.075 0.398 -12.566 1.00 93.19 84 PHE A C 1
ATOM 668 O O . 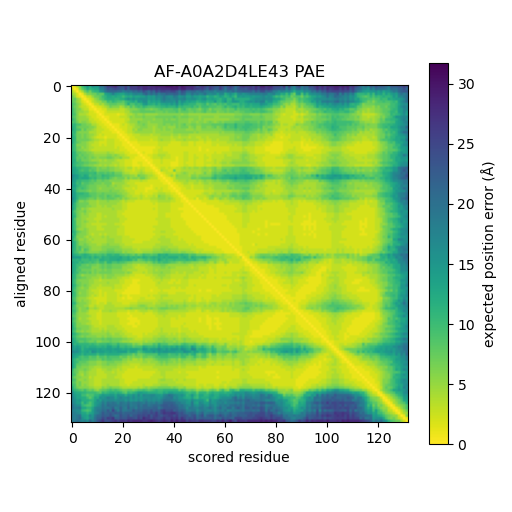PHE A 1 84 ? 2.108 -0.386 -13.514 1.00 93.19 84 PHE A O 1
ATOM 675 N N . ASP A 1 85 ? 1.329 1.499 -12.571 1.00 91.94 85 ASP A N 1
ATOM 676 C CA . ASP A 1 85 ? 0.641 2.040 -13.737 1.00 91.94 85 ASP A CA 1
ATOM 677 C C . ASP A 1 85 ? 1.451 3.237 -14.269 1.00 91.94 85 ASP A C 1
ATOM 679 O O . ASP A 1 85 ? 1.550 4.254 -13.580 1.00 91.94 85 ASP A O 1
ATOM 683 N N . PRO A 1 86 ? 2.003 3.185 -15.496 1.00 87.88 86 PRO A N 1
ATOM 684 C CA . PRO A 1 86 ? 2.845 4.259 -16.026 1.00 87.88 86 PRO A CA 1
ATOM 685 C C . PRO A 1 86 ? 2.109 5.599 -16.176 1.00 87.88 86 PRO A C 1
ATOM 687 O O . PRO A 1 86 ? 2.752 6.638 -16.287 1.00 87.88 86 PRO A O 1
ATOM 690 N N . THR A 1 87 ? 0.773 5.595 -16.186 1.00 86.56 87 THR A N 1
ATOM 691 C CA . THR A 1 87 ? -0.041 6.814 -16.288 1.00 86.56 87 THR A CA 1
ATOM 692 C C . THR A 1 87 ? -0.373 7.425 -14.929 1.00 86.56 87 THR A C 1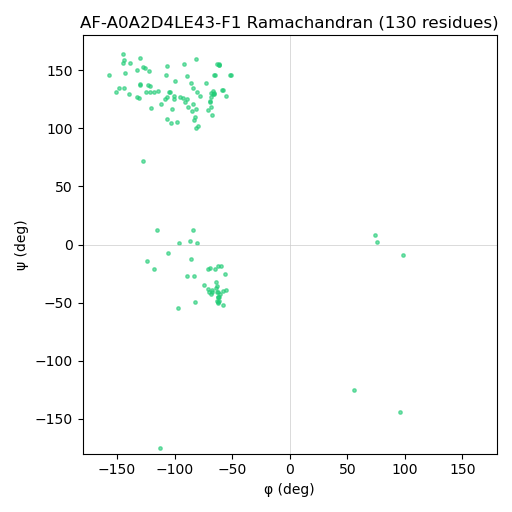
ATOM 694 O O . THR A 1 87 ? -0.577 8.632 -14.846 1.00 86.56 87 THR A O 1
ATOM 697 N N . ARG A 1 88 ? -0.429 6.616 -13.862 1.00 85.88 88 ARG A N 1
ATOM 698 C CA . ARG A 1 88 ? -0.947 7.034 -12.546 1.00 85.88 88 ARG A CA 1
ATOM 699 C C . ARG A 1 88 ? 0.023 6.848 -11.384 1.00 85.88 88 ARG A C 1
ATOM 701 O O . ARG A 1 88 ? -0.225 7.412 -10.325 1.00 85.88 88 ARG A O 1
ATOM 708 N N . GLY A 1 89 ? 1.104 6.096 -11.559 1.00 90.81 89 GLY A N 1
ATOM 709 C CA . GLY A 1 89 ? 2.056 5.751 -10.505 1.00 90.81 89 GLY A CA 1
ATOM 710 C C . GLY A 1 89 ? 1.771 4.391 -9.870 1.00 90.81 89 GLY A C 1
ATOM 711 O O . GLY A 1 89 ? 1.374 3.443 -10.544 1.00 90.81 89 GLY A O 1
ATOM 712 N N . MET A 1 90 ? 2.006 4.279 -8.565 1.00 93.38 90 MET A N 1
ATOM 713 C CA . MET A 1 90 ? 1.878 3.017 -7.833 1.00 93.38 90 MET A CA 1
ATOM 714 C C . MET A 1 90 ? 0.471 2.839 -7.269 1.00 93.38 90 MET A C 1
ATOM 716 O O . MET A 1 90 ? -0.005 3.652 -6.479 1.00 93.38 90 MET A O 1
ATOM 720 N N . GLU A 1 91 ? -0.188 1.747 -7.632 1.00 94.44 91 GLU A N 1
ATOM 721 C CA . GLU A 1 91 ? -1.469 1.335 -7.073 1.00 94.44 91 GLU A CA 1
ATOM 722 C C . GLU A 1 91 ? -1.286 0.256 -6.020 1.00 94.44 91 GLU A C 1
ATOM 724 O O . GLU A 1 91 ? -0.517 -0.687 -6.210 1.00 94.44 91 GLU A O 1
ATOM 729 N N . TYR A 1 92 ? -2.075 0.348 -4.953 1.00 96.62 92 TYR A N 1
ATOM 730 C CA . TYR A 1 92 ? -2.072 -0.622 -3.870 1.00 96.62 92 TYR A CA 1
ATOM 731 C C . TYR A 1 92 ? -3.489 -1.085 -3.557 1.00 96.62 92 TYR A C 1
ATOM 733 O O . TYR A 1 92 ? -4.427 -0.288 -3.481 1.00 96.62 92 TYR A O 1
ATOM 741 N N . THR A 1 93 ? -3.642 -2.385 -3.333 1.00 97.44 93 THR A N 1
ATOM 742 C CA . THR A 1 93 ? -4.836 -2.981 -2.733 1.00 97.44 93 THR A CA 1
ATOM 743 C C . THR A 1 93 ? -4.410 -3.706 -1.471 1.00 97.44 93 THR A C 1
ATOM 745 O O . THR A 1 93 ? -3.627 -4.650 -1.542 1.00 97.44 93 THR A O 1
ATOM 748 N N . LEU A 1 94 ? -4.919 -3.261 -0.323 1.00 97.94 94 LEU A N 1
ATOM 749 C CA . LEU A 1 94 ? -4.568 -3.823 0.979 1.00 97.94 94 LEU A CA 1
ATOM 750 C C . LEU A 1 94 ? -5.803 -4.413 1.645 1.00 97.94 94 LEU A C 1
ATOM 752 O O . LEU A 1 94 ? -6.819 -3.729 1.777 1.00 97.94 94 LEU A O 1
ATOM 756 N N . ASP A 1 95 ? -5.686 -5.641 2.130 1.00 97.88 95 ASP A N 1
ATOM 757 C CA . ASP A 1 95 ? -6.625 -6.250 3.064 1.00 97.88 95 ASP A CA 1
ATOM 758 C C . ASP A 1 95 ? -6.071 -6.106 4.476 1.00 97.88 95 ASP A C 1
ATOM 760 O O . ASP A 1 95 ? -5.124 -6.793 4.857 1.00 97.88 95 ASP A O 1
ATOM 764 N N . LEU A 1 96 ? -6.656 -5.199 5.253 1.00 97.44 96 LEU A N 1
ATOM 765 C CA . LEU A 1 96 ? -6.216 -4.897 6.609 1.00 97.44 96 LEU A CA 1
ATOM 766 C C . LEU A 1 96 ? -7.164 -5.532 7.623 1.00 97.44 96 LEU A C 1
ATOM 768 O O . LEU A 1 96 ? -8.382 -5.348 7.549 1.00 97.44 96 LEU A O 1
ATOM 772 N N . GLN A 1 97 ? -6.600 -6.231 8.604 1.00 97.62 97 GLN A N 1
ATOM 773 C CA . GLN A 1 97 ? -7.284 -6.552 9.845 1.00 97.62 97 GLN A CA 1
ATOM 774 C C . GLN A 1 97 ? -7.152 -5.362 10.796 1.00 97.62 97 GLN A C 1
ATOM 776 O O . GLN A 1 97 ? -6.049 -4.926 11.140 1.00 97.62 97 GLN A O 1
ATOM 781 N N . LEU A 1 98 ? -8.296 -4.822 11.197 1.00 96.44 98 LEU A N 1
ATOM 782 C CA . LEU A 1 98 ? -8.417 -3.587 11.951 1.00 96.44 98 LEU A CA 1
ATOM 783 C C . LEU A 1 98 ? -9.180 -3.844 13.244 1.00 96.44 98 LEU A C 1
ATOM 785 O O . LEU A 1 98 ? -10.219 -4.504 13.242 1.00 96.44 98 LEU A O 1
ATOM 789 N N . GLU A 1 99 ? -8.704 -3.259 14.334 1.00 96.19 99 GLU A N 1
ATOM 790 C CA . GLU A 1 99 ? -9.489 -3.092 15.546 1.00 96.19 99 GLU A CA 1
ATOM 791 C C . GLU A 1 99 ? -10.169 -1.729 15.507 1.00 96.19 99 GLU A C 1
ATOM 793 O O . GLU A 1 99 ? -9.529 -0.692 15.327 1.00 96.19 99 GLU A O 1
ATOM 798 N N . VAL A 1 100 ? -11.483 -1.734 15.679 1.00 94.12 100 VAL A N 1
ATOM 799 C CA . VAL A 1 100 ? -12.290 -0.525 15.718 1.00 94.12 100 VAL A CA 1
ATOM 800 C C . VAL A 1 100 ? -12.820 -0.336 17.126 1.00 94.12 100 VAL A C 1
ATOM 802 O O . VAL A 1 100 ? -13.539 -1.194 17.635 1.00 94.12 100 VAL A O 1
ATOM 805 N N . VAL A 1 101 ? -12.488 0.799 17.733 1.00 93.56 101 VAL A N 1
ATOM 806 C CA . VAL A 1 101 ? -12.918 1.183 19.078 1.00 93.56 101 VAL A CA 1
ATOM 807 C C . VAL A 1 101 ? -13.939 2.309 18.973 1.00 93.56 101 VAL A C 1
ATOM 809 O O . VAL A 1 101 ? -13.694 3.345 18.355 1.00 93.56 101 VAL A O 1
ATOM 812 N N . THR A 1 102 ? -15.106 2.097 19.568 1.00 91.06 102 THR A N 1
ATOM 813 C CA . THR A 1 102 ? -16.163 3.111 19.663 1.00 91.06 102 THR A CA 1
ATOM 814 C C . THR A 1 102 ? -15.890 4.070 20.820 1.00 91.06 102 THR A C 1
ATOM 816 O O . THR A 1 102 ? -15.224 3.715 21.792 1.00 91.06 102 THR A O 1
ATOM 819 N N . GLN A 1 103 ? -16.501 5.255 20.792 1.00 85.00 103 GLN A N 1
ATOM 820 C CA . GLN A 1 103 ? -16.451 6.203 21.917 1.00 85.00 103 GLN A CA 1
ATOM 821 C C . GLN A 1 103 ? -16.953 5.610 23.247 1.00 85.00 103 GLN A C 1
ATOM 823 O O . GLN A 1 103 ? -16.548 6.046 24.318 1.00 85.00 103 GLN A O 1
ATOM 828 N N . LYS A 1 104 ? -17.819 4.590 23.187 1.00 86.25 104 LYS A N 1
ATOM 829 C CA . LYS A 1 104 ? -18.350 3.874 24.357 1.00 86.25 104 LYS A CA 1
ATOM 830 C C . LYS A 1 104 ? -17.414 2.762 24.856 1.00 86.25 104 LYS A C 1
ATOM 832 O O . LYS A 1 104 ? -17.862 1.893 25.597 1.00 86.25 104 LYS A O 1
ATOM 837 N N . GLY A 1 105 ? -16.167 2.711 24.382 1.00 86.12 105 GLY A N 1
ATOM 838 C CA . GLY A 1 105 ? -15.156 1.730 24.791 1.00 86.12 105 GLY A CA 1
ATOM 839 C C . GLY A 1 105 ? -15.332 0.319 24.219 1.00 86.12 105 GLY A C 1
ATOM 840 O O . GLY A 1 105 ? -14.546 -0.563 24.540 1.00 86.12 105 GLY A O 1
ATOM 841 N N . HIS A 1 106 ? -16.332 0.081 23.365 1.00 90.75 106 HIS A N 1
ATOM 842 C CA . HIS A 1 106 ? -16.501 -1.229 22.731 1.00 90.75 106 HIS A CA 1
ATOM 843 C C . HIS A 1 106 ? -15.499 -1.375 21.589 1.00 90.75 106 HIS A C 1
ATOM 845 O O . HIS A 1 106 ? -15.472 -0.501 20.715 1.00 90.75 106 HIS A O 1
ATOM 851 N N . SER A 1 107 ? -14.733 -2.468 21.577 1.00 93.12 107 SER A N 1
ATOM 852 C CA . SER A 1 107 ? -13.827 -2.815 20.484 1.00 93.12 107 SER A CA 1
ATOM 853 C C . SER A 1 107 ? -14.345 -3.995 19.662 1.00 93.12 107 SER A C 1
ATOM 855 O O . SER A 1 107 ? -15.019 -4.897 20.165 1.00 93.12 107 SER A O 1
ATOM 857 N N . ARG A 1 108 ? -14.064 -3.971 18.357 1.00 94.31 108 ARG A N 1
ATOM 858 C CA . ARG A 1 108 ? -14.382 -5.060 17.431 1.00 94.31 108 ARG A CA 1
ATOM 859 C C . ARG A 1 108 ? -13.280 -5.204 16.389 1.00 94.31 108 ARG A C 1
ATOM 861 O O . ARG A 1 108 ? -12.875 -4.212 15.791 1.00 94.31 108 ARG A O 1
ATOM 868 N N . SER A 1 109 ? -12.856 -6.440 16.130 1.00 95.12 109 SER A N 1
ATOM 869 C CA . SER A 1 109 ? -11.968 -6.758 15.005 1.00 95.12 109 SER A CA 1
ATOM 870 C C . SER A 1 109 ? -12.784 -6.939 13.720 1.00 95.12 109 SER A C 1
ATOM 872 O O . SER A 1 109 ? -13.843 -7.578 13.729 1.00 95.12 109 SER A O 1
ATOM 874 N N . LEU A 1 110 ? -12.322 -6.345 12.621 1.00 95.75 110 LEU A N 1
ATOM 875 C CA . LEU A 1 110 ? -12.909 -6.484 11.291 1.00 95.75 110 LEU A CA 1
ATOM 876 C C . LEU A 1 110 ? -11.832 -6.498 10.208 1.00 95.75 110 LEU A C 1
ATOM 878 O O . LEU A 1 110 ? -10.734 -5.985 10.403 1.00 95.75 110 LEU A O 1
ATOM 882 N N . VAL A 1 111 ? -12.173 -7.042 9.043 1.00 96.88 111 VAL A N 1
ATOM 883 C CA . VAL A 1 111 ? -11.311 -7.019 7.857 1.00 96.88 111 VAL A CA 1
ATOM 884 C C . VAL A 1 111 ? -11.846 -5.995 6.865 1.00 96.88 111 VAL A C 1
ATOM 886 O O . VAL A 1 111 ? -13.039 -5.991 6.550 1.00 96.88 111 VAL A O 1
ATOM 889 N N . LYS A 1 112 ? -10.970 -5.122 6.364 1.00 95.50 112 LYS A N 1
ATOM 890 C CA . LYS A 1 112 ? -11.320 -4.095 5.384 1.00 95.50 112 LYS A CA 1
ATOM 891 C C . LYS A 1 112 ? -10.312 -4.062 4.242 1.00 95.50 112 LYS A C 1
ATOM 893 O O . LYS A 1 112 ? -9.123 -3.863 4.468 1.00 95.50 112 LYS A O 1
ATOM 898 N N . ARG A 1 113 ? -10.830 -4.162 3.014 1.00 97.56 113 ARG A N 1
ATOM 899 C CA . ARG A 1 113 ? -10.083 -3.843 1.797 1.00 97.56 113 ARG A CA 1
ATOM 900 C C . ARG A 1 113 ? -10.072 -2.338 1.554 1.00 97.56 113 ARG A C 1
ATOM 902 O O . ARG A 1 113 ? -11.132 -1.700 1.582 1.00 97.56 113 ARG A O 1
ATOM 909 N N . VAL A 1 114 ? -8.891 -1.794 1.295 1.00 96.44 114 VAL A N 1
ATOM 910 C CA . VAL A 1 114 ? -8.664 -0.404 0.890 1.00 96.44 114 VAL A CA 1
ATOM 911 C C . VAL A 1 114 ? -7.854 -0.356 -0.401 1.00 96.44 114 VAL A C 1
ATOM 913 O O . VAL A 1 114 ? -7.080 -1.267 -0.697 1.00 96.44 114 VAL A O 1
ATOM 916 N N . HIS A 1 115 ? -8.054 0.712 -1.169 1.00 95.38 115 HIS A N 1
ATOM 917 C CA . HIS A 1 115 ? -7.333 0.975 -2.409 1.00 95.38 115 HIS A CA 1
ATOM 918 C C . HIS A 1 115 ? -6.616 2.312 -2.276 1.00 95.38 115 HIS A C 1
ATOM 920 O O . HIS A 1 115 ? -7.237 3.293 -1.864 1.00 95.38 115 HIS A O 1
ATOM 926 N N . LEU A 1 116 ? -5.331 2.335 -2.612 1.00 93.88 116 LEU A N 1
ATOM 927 C CA . LEU A 1 116 ? -4.495 3.526 -2.554 1.00 93.88 116 LEU A CA 1
ATOM 928 C C . LEU A 1 116 ? -3.805 3.740 -3.896 1.00 93.88 116 LEU A C 1
ATOM 930 O O . LEU A 1 116 ? -3.555 2.795 -4.646 1.00 93.88 116 LEU A O 1
ATOM 934 N N . LEU A 1 117 ? -3.494 4.999 -4.171 1.00 91.69 117 LEU A N 1
ATOM 935 C CA . LEU A 1 117 ? -2.707 5.420 -5.315 1.00 91.69 117 LEU A CA 1
ATOM 936 C 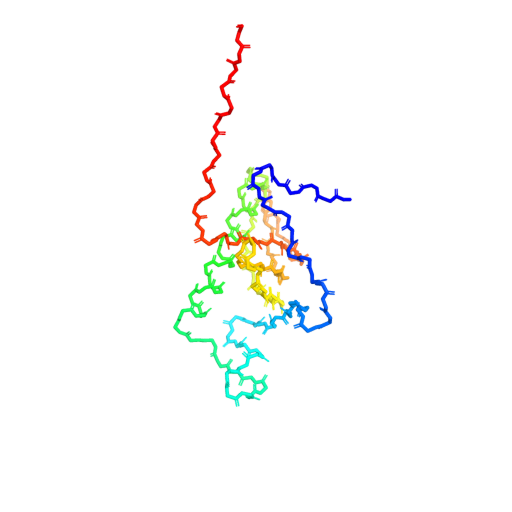C . LEU A 1 117 ? -1.617 6.358 -4.801 1.00 91.69 117 LEU A C 1
ATOM 938 O O . LEU A 1 117 ? -1.942 7.348 -4.148 1.00 91.69 117 LEU A O 1
ATOM 942 N N . ARG A 1 118 ? -0.353 6.059 -5.112 1.00 91.00 118 ARG A N 1
ATOM 943 C CA . ARG A 1 118 ? 0.763 6.997 -4.979 1.00 91.00 118 ARG A CA 1
ATOM 944 C C . ARG A 1 118 ? 1.133 7.523 -6.372 1.00 91.00 118 ARG A C 1
ATOM 946 O O . ARG A 1 118 ? 1.757 6.787 -7.143 1.00 91.00 118 ARG A O 1
ATOM 953 N N . PRO A 1 119 ? 0.757 8.770 -6.699 1.00 88.06 119 PRO A N 1
ATOM 954 C CA . PRO A 1 119 ? 1.157 9.420 -7.939 1.00 88.06 119 PRO A CA 1
ATOM 955 C C . PRO A 1 119 ? 2.682 9.582 -8.057 1.00 88.06 119 PRO A C 1
ATOM 957 O O . PRO A 1 119 ? 3.365 9.665 -7.036 1.00 88.06 119 PRO A O 1
ATOM 960 N N . PRO A 1 120 ? 3.232 9.658 -9.283 1.00 79.62 120 PRO A N 1
ATOM 961 C CA . PRO A 1 120 ? 4.663 9.883 -9.504 1.00 79.62 120 PRO A CA 1
ATOM 962 C C . PRO A 1 120 ? 5.117 11.312 -9.151 1.00 79.62 120 PRO A C 1
ATOM 964 O O . PRO A 1 120 ? 6.301 11.537 -8.923 1.00 79.62 120 PRO A O 1
ATOM 967 N N . SER A 1 121 ? 4.189 12.270 -9.108 1.00 75.31 121 SER A N 1
ATOM 968 C CA . SER A 1 121 ? 4.409 13.669 -8.727 1.00 75.31 121 SER A CA 1
ATOM 969 C C . SER A 1 121 ? 3.194 14.206 -7.970 1.00 75.31 121 SER A C 1
ATOM 971 O O . SER A 1 121 ? 2.111 13.621 -8.051 1.00 75.31 121 SER A O 1
ATOM 973 N N . GLU A 1 122 ? 3.338 15.331 -7.266 1.00 68.81 122 GLU A N 1
ATOM 974 C CA . GLU A 1 122 ? 2.183 16.014 -6.675 1.00 68.81 122 GLU A CA 1
ATOM 975 C C . GLU A 1 122 ? 1.168 16.386 -7.767 1.00 68.81 122 GLU A C 1
ATOM 977 O O . GLU A 1 122 ? 1.530 16.871 -8.842 1.00 68.81 122 GLU A O 1
ATOM 982 N N . VAL A 1 123 ? -0.111 16.094 -7.515 1.00 64.94 123 VAL A N 1
ATOM 983 C CA . VAL A 1 123 ? -1.195 16.420 -8.447 1.00 64.94 123 VAL A CA 1
ATOM 984 C C . VAL A 1 123 ? -1.534 17.895 -8.268 1.00 64.94 123 VAL A C 1
ATOM 986 O O . VAL A 1 123 ? -2.219 18.268 -7.317 1.00 64.94 123 VAL A O 1
ATOM 989 N N . GLU A 1 124 ? -1.061 18.739 -9.181 1.00 61.50 124 GLU A N 1
ATOM 990 C CA . GLU A 1 124 ? -1.415 20.156 -9.202 1.00 61.50 124 GLU A CA 1
ATOM 991 C C . GLU A 1 124 ? -2.769 20.342 -9.904 1.00 61.50 124 GLU A C 1
ATOM 993 O O . GLU A 1 124 ? -2.909 20.146 -11.114 1.00 61.50 124 GLU A O 1
ATOM 998 N N . ILE A 1 125 ? -3.804 20.696 -9.137 1.00 64.94 125 ILE A N 1
ATOM 999 C CA . ILE A 1 125 ? -5.106 21.062 -9.702 1.00 64.94 125 ILE A CA 1
ATOM 1000 C C . ILE A 1 125 ? -5.012 22.519 -10.152 1.00 64.94 125 ILE A C 1
ATOM 1002 O O . ILE A 1 125 ? -5.140 23.429 -9.336 1.00 64.94 125 ILE A O 1
ATOM 1006 N N . ILE A 1 126 ? -4.808 22.746 -11.450 1.00 63.91 126 ILE A N 1
ATOM 1007 C CA . ILE A 1 126 ? -4.836 24.098 -12.018 1.00 63.91 126 ILE A CA 1
ATOM 1008 C C . ILE A 1 126 ? -6.294 24.595 -12.001 1.00 63.91 126 ILE A C 1
ATOM 1010 O O . ILE A 1 126 ? -7.139 24.001 -12.682 1.00 63.91 126 ILE A O 1
ATOM 1014 N N . PRO A 1 127 ? -6.636 25.654 -11.239 1.00 68.69 127 PRO A N 1
ATOM 1015 C CA . PRO A 1 127 ? -7.989 26.190 -11.241 1.00 68.69 127 PRO A CA 1
ATOM 1016 C C . PRO A 1 127 ? -8.305 26.774 -12.620 1.00 68.69 127 PRO A C 1
ATOM 1018 O O . PRO A 1 127 ? -7.542 27.573 -13.164 1.00 68.69 127 PRO A O 1
ATOM 1021 N N . MET A 1 128 ? -9.444 26.383 -13.194 1.00 70.38 128 MET A N 1
ATOM 1022 C CA . MET A 1 128 ? -9.927 26.998 -14.428 1.00 70.38 128 MET A CA 1
ATOM 1023 C C . MET A 1 128 ? -10.284 28.474 -14.165 1.00 70.38 128 MET A C 1
ATOM 1025 O O . MET A 1 128 ? -11.008 28.755 -13.204 1.00 70.38 128 MET A O 1
ATOM 1029 N N . PRO A 1 129 ? -9.808 29.433 -14.977 1.00 72.69 129 PRO A N 1
ATOM 1030 C CA . PRO A 1 129 ? -10.250 30.811 -14.852 1.00 72.69 129 PRO A CA 1
ATOM 1031 C C . PRO A 1 129 ? -11.711 30.898 -15.299 1.00 72.69 129 PRO A C 1
ATOM 1033 O O . PRO A 1 129 ? -12.057 30.524 -16.420 1.00 72.69 129 PRO A O 1
ATOM 1036 N N . TYR A 1 130 ? -12.581 31.379 -14.414 1.00 70.00 130 TYR A N 1
ATOM 1037 C CA . TYR A 1 130 ? -13.952 31.703 -14.786 1.00 70.00 130 TYR A CA 1
ATOM 1038 C C . TYR A 1 130 ? -13.933 32.911 -15.727 1.00 70.00 130 TYR A C 1
ATOM 1040 O O . TYR A 1 130 ? -13.345 33.941 -15.400 1.00 70.00 130 TYR A O 1
ATOM 1048 N N . VAL A 1 131 ? -14.571 32.782 -16.891 1.00 68.75 131 VAL A N 1
ATOM 1049 C CA . VAL A 1 131 ? -14.856 33.922 -17.768 1.00 68.75 131 VAL A CA 1
ATOM 1050 C C . VAL A 1 131 ? -16.159 34.547 -17.275 1.00 68.75 131 VAL A C 1
ATOM 1052 O O . VAL A 1 131 ? -17.193 33.880 -17.281 1.00 68.75 131 VAL A O 1
ATOM 1055 N N . THR A 1 132 ? -16.084 35.785 -16.792 1.00 68.62 132 THR A N 1
ATOM 1056 C CA . THR A 1 132 ? -17.248 36.638 -16.500 1.00 68.62 132 THR A CA 1
ATOM 1057 C C . THR A 1 132 ? -17.748 37.325 -17.754 1.00 68.62 132 THR A C 1
ATOM 1059 O O . THR A 1 132 ? -16.873 37.804 -18.513 1.00 68.62 132 THR A O 1
#